Protein AF-A0A4P0Y0G6-F1 (afdb_monomer_lite)

pLDDT: mean 81.82, std 13.0, range [37.47, 97.62]

Radius of gyration: 20.26 Å; chains: 1; bounding box: 36×48×59 Å

Sequence (102 aa):
MQQQHKPHLLRGLNARHIRFIALGSAIGTGLFYGSASAIKAAGPAVLLAYLIGGAAVFIVMRALGEMAVRNPVSGSFGSYAPPVSRATGRVYYRLDLPPLKW

Secondary structure (DSSP, 8-state):
--------------HHHHHHHHHHHHHTHHHHHHHHHHHHHHGGGHHHHHHHHHHHHHHHHHHHHHHHHHS--SS-GGGGSPPPPHHHHHHHTTTTPPP---

InterPro domains:
  IPR004840 Amino acid permease, conserved site [PS00218] (42-72)
  IPR004841 Amino acid permease/SLC12A domain [PF00324] (17-82)

Foldseek 3Di:
DDDPPPPPDDPPDDPVNVVVVVVCVVCDCCCVVVVVVLCVVQPPCSVVVCVVVVVVVVVVVVVLVV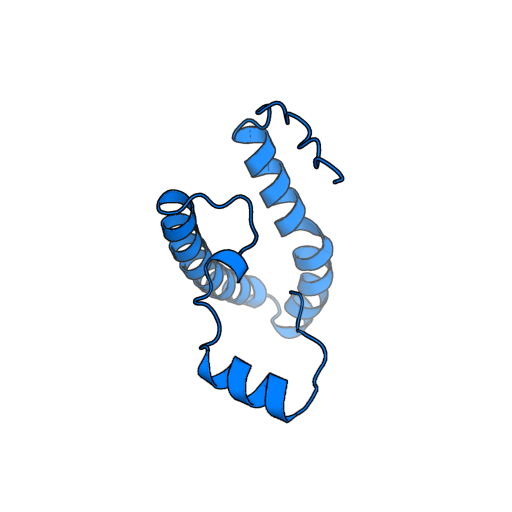VCVVDVDPDDSCVPDDPPDCVVVVVCVVVVPDDPDD

Structure (mmCIF, N/CA/C/O backbone):
data_AF-A0A4P0Y0G6-F1
#
_entry.id   AF-A0A4P0Y0G6-F1
#
loop_
_atom_site.group_PDB
_atom_site.id
_atom_site.type_symbol
_atom_site.label_atom_id
_atom_site.label_alt_id
_atom_site.label_comp_id
_atom_site.label_asym_id
_atom_site.label_entity_id
_atom_site.label_seq_id
_atom_site.pdbx_PDB_ins_code
_atom_site.Cartn_x
_atom_site.Cartn_y
_atom_site.Cartn_z
_atom_site.occupancy
_atom_site.B_iso_or_equiv
_atom_site.auth_seq_id
_atom_site.auth_comp_id
_atom_site.auth_asym_id
_atom_site.auth_atom_id
_atom_site.pdbx_PDB_model_num
ATOM 1 N N . MET A 1 1 ? -7.297 -9.857 42.459 1.00 37.47 1 MET A N 1
ATOM 2 C CA . MET A 1 1 ? -8.038 -9.529 41.221 1.00 37.47 1 MET A CA 1
ATOM 3 C C . MET A 1 1 ? -7.477 -8.220 40.677 1.00 37.47 1 MET A C 1
ATOM 5 O O . MET A 1 1 ? -7.759 -7.178 41.248 1.00 37.47 1 MET A O 1
ATOM 9 N N . GLN A 1 2 ? -6.591 -8.262 39.678 1.00 43.31 2 GLN A N 1
ATOM 10 C CA . GLN A 1 2 ? -6.000 -7.042 39.112 1.00 43.31 2 GLN A CA 1
ATOM 11 C C . GLN A 1 2 ? -6.989 -6.432 38.111 1.00 43.31 2 GLN A C 1
ATOM 13 O O . GLN A 1 2 ? -7.185 -6.956 37.018 1.00 43.31 2 GLN A O 1
ATOM 18 N N . GLN A 1 3 ? -7.660 -5.355 38.516 1.00 51.41 3 GLN A N 1
ATOM 19 C CA . GLN A 1 3 ? -8.500 -4.551 37.636 1.00 51.41 3 GLN A CA 1
ATOM 20 C C . GLN A 1 3 ? -7.590 -3.844 36.621 1.00 51.41 3 GLN A C 1
ATOM 22 O O . GLN A 1 3 ? -6.840 -2.941 36.986 1.00 51.41 3 GLN A O 1
ATOM 27 N N . GLN A 1 4 ? -7.620 -4.264 35.352 1.00 54.91 4 GLN A N 1
ATOM 28 C CA . GLN A 1 4 ? -6.948 -3.537 34.272 1.00 54.91 4 GLN A CA 1
ATOM 29 C C . GLN A 1 4 ? -7.570 -2.143 34.144 1.00 54.91 4 GLN A C 1
ATOM 31 O O . GLN A 1 4 ? -8.647 -1.970 33.572 1.00 54.91 4 GLN A O 1
ATOM 36 N N . HIS A 1 5 ? -6.867 -1.146 34.671 1.00 52.56 5 HIS A N 1
ATOM 37 C CA . HIS A 1 5 ? -7.109 0.266 34.419 1.00 52.56 5 HIS A CA 1
ATOM 38 C C . HIS A 1 5 ? -6.876 0.506 32.918 1.00 52.56 5 HIS A C 1
ATOM 40 O O . HIS A 1 5 ? -5.735 0.623 32.477 1.00 52.56 5 HIS A O 1
ATOM 46 N N . LYS A 1 6 ? -7.932 0.482 32.092 1.00 61.81 6 LYS A N 1
ATOM 47 C CA . LYS A 1 6 ? -7.812 0.861 30.678 1.00 61.81 6 LYS A CA 1
ATOM 48 C C . LYS A 1 6 ? -7.488 2.356 30.649 1.00 61.81 6 LYS A C 1
ATOM 50 O O . LYS A 1 6 ? -8.347 3.133 31.067 1.00 61.81 6 LYS A O 1
ATOM 55 N N . PRO A 1 7 ? -6.290 2.777 30.207 1.00 65.06 7 PRO A N 1
ATOM 56 C CA . PRO A 1 7 ? -5.975 4.194 30.134 1.00 65.06 7 PRO A CA 1
ATOM 57 C C . PRO A 1 7 ? -7.022 4.877 29.251 1.00 65.06 7 PRO A C 1
ATOM 59 O O . PRO A 1 7 ? -7.325 4.411 28.150 1.00 65.06 7 PRO A O 1
ATOM 62 N N . HIS A 1 8 ? -7.625 5.948 29.764 1.00 69.31 8 HIS A N 1
ATOM 63 C CA . HIS A 1 8 ? -8.602 6.737 29.028 1.00 69.31 8 HIS A CA 1
ATOM 64 C C . HIS A 1 8 ? -7.858 7.509 27.932 1.00 69.31 8 HIS A C 1
ATOM 66 O O . HIS A 1 8 ? -7.267 8.557 28.180 1.00 69.31 8 HIS A O 1
ATOM 72 N N . LEU A 1 9 ? -7.802 6.939 26.728 1.00 78.69 9 LEU A N 1
ATOM 73 C CA . LEU A 1 9 ? -7.134 7.568 25.594 1.00 78.69 9 LEU A CA 1
ATOM 74 C C . LEU A 1 9 ? -7.972 8.745 25.095 1.00 78.69 9 LEU A C 1
ATOM 76 O O . LEU A 1 9 ? -9.129 8.581 24.704 1.00 78.69 9 LEU A O 1
ATOM 80 N N . LEU A 1 10 ? -7.364 9.928 25.057 1.00 71.88 10 LEU A N 1
ATOM 81 C CA . LEU A 1 10 ? -7.970 11.104 24.444 1.00 71.88 10 LEU A CA 1
ATOM 82 C C . LEU A 1 10 ? -8.091 10.879 22.932 1.00 71.88 10 LEU A C 1
ATOM 84 O O . LEU A 1 10 ? -7.106 10.608 22.241 1.00 71.88 10 LEU A O 1
ATOM 88 N N . ARG A 1 11 ? -9.308 10.997 22.396 1.00 71.12 11 ARG A N 1
ATOM 89 C CA . ARG A 1 11 ? -9.582 10.855 20.960 1.00 71.12 11 ARG A CA 1
ATOM 90 C C . ARG A 1 11 ? -9.122 12.120 20.210 1.00 71.12 11 ARG A C 1
ATOM 92 O O . ARG A 1 11 ? -9.937 12.948 19.832 1.00 71.12 11 ARG A O 1
ATOM 99 N N . GLY A 1 12 ? -7.807 12.285 20.038 1.00 79.81 12 GLY A N 1
ATOM 100 C CA . GLY A 1 12 ? -7.187 13.492 19.459 1.00 79.81 12 GLY A CA 1
ATOM 101 C C . GLY A 1 12 ? -6.658 13.352 18.023 1.00 79.81 12 GLY A C 1
ATOM 102 O O . GLY A 1 12 ? -6.172 14.324 17.442 1.00 79.81 12 GLY A O 1
ATOM 103 N N . LEU A 1 13 ? -6.721 12.158 17.422 1.00 83.12 13 LEU A N 1
ATOM 104 C CA . LEU A 1 13 ? -6.222 11.945 16.061 1.00 83.12 13 LEU A CA 1
ATOM 105 C C . LEU A 1 13 ? -7.216 12.482 15.024 1.00 83.12 13 LEU A C 1
ATOM 107 O O . LEU A 1 13 ? -8.217 11.850 14.696 1.00 83.12 13 LEU A O 1
ATOM 111 N N . ASN A 1 14 ? -6.911 13.661 14.488 1.00 89.44 14 ASN A N 1
ATOM 112 C CA . ASN A 1 14 ? -7.624 14.226 13.352 1.00 89.44 14 ASN A CA 1
ATOM 113 C C . ASN A 1 14 ? -7.365 13.396 12.075 1.00 89.44 14 ASN A C 1
ATOM 115 O O . ASN A 1 14 ? -6.296 12.801 11.913 1.00 89.44 14 ASN A O 1
ATOM 119 N N . ALA A 1 15 ? -8.303 13.424 11.124 1.00 89.50 15 ALA A N 1
ATOM 120 C CA . ALA A 1 15 ? -8.159 12.813 9.801 1.00 89.50 15 ALA A CA 1
ATOM 121 C C . ALA A 1 15 ? -6.843 13.192 9.097 1.00 89.50 15 ALA A C 1
ATOM 123 O O . ALA A 1 15 ? -6.258 12.366 8.399 1.00 89.50 15 ALA A O 1
ATOM 124 N N . ARG A 1 16 ? -6.339 14.416 9.306 1.00 94.06 16 ARG A N 1
ATOM 125 C CA . ARG A 1 16 ? -5.030 14.846 8.792 1.00 94.06 16 ARG A CA 1
ATOM 126 C C . ARG A 1 16 ? -3.882 14.001 9.352 1.00 94.06 16 ARG A C 1
ATOM 128 O O . ARG A 1 16 ? -3.057 13.532 8.577 1.00 94.06 16 ARG A O 1
ATOM 135 N N . HIS A 1 17 ? -3.840 13.782 10.665 1.00 93.12 17 HIS A N 1
ATOM 136 C CA . HIS A 1 17 ? -2.792 12.980 11.303 1.00 93.12 17 HIS A CA 1
ATOM 137 C C . HIS A 1 17 ? -2.835 11.529 10.819 1.00 93.12 17 HIS A C 1
ATOM 139 O O . HIS A 1 17 ? -1.799 10.968 10.479 1.00 93.12 17 HIS A O 1
ATOM 145 N N . ILE A 1 18 ? -4.037 10.959 10.687 1.00 91.75 18 ILE A N 1
ATOM 146 C CA . ILE A 1 18 ? -4.235 9.597 10.167 1.00 91.75 18 ILE A CA 1
ATOM 147 C C . ILE A 1 18 ? -3.686 9.470 8.738 1.00 91.75 18 ILE A C 1
ATOM 149 O O . ILE A 1 18 ? -2.977 8.516 8.428 1.00 91.75 18 ILE A O 1
ATOM 153 N N . ARG A 1 19 ? -3.961 10.454 7.873 1.00 92.50 19 ARG A N 1
ATOM 154 C CA . ARG A 1 19 ? -3.438 10.475 6.497 1.00 92.50 19 ARG A CA 1
ATOM 155 C C . ARG A 1 19 ? -1.915 10.584 6.467 1.00 92.50 19 ARG A C 1
ATOM 157 O O . ARG A 1 19 ? -1.288 9.873 5.694 1.00 92.50 19 ARG A O 1
ATOM 164 N N . PHE A 1 20 ? -1.315 11.421 7.314 1.00 92.75 20 PHE A N 1
ATOM 165 C CA . PHE A 1 20 ? 0.146 11.529 7.393 1.00 92.75 20 PHE A CA 1
ATOM 166 C C . PHE A 1 20 ? 0.809 10.252 7.913 1.00 92.75 20 PHE A C 1
ATOM 168 O O . PHE A 1 20 ? 1.850 9.872 7.386 1.00 92.75 20 PHE A O 1
ATOM 175 N N . ILE A 1 21 ? 0.194 9.554 8.874 1.00 91.94 21 ILE A N 1
ATOM 176 C CA . ILE A 1 21 ? 0.663 8.235 9.322 1.00 91.94 21 ILE A CA 1
ATOM 177 C C . ILE A 1 21 ? 0.644 7.248 8.149 1.00 91.94 21 ILE A C 1
ATOM 179 O O . ILE A 1 21 ? 1.657 6.614 7.866 1.00 91.94 21 ILE A O 1
ATOM 183 N N . ALA A 1 22 ? -0.474 7.170 7.420 1.00 89.69 22 ALA A N 1
ATOM 184 C CA . ALA A 1 22 ? -0.603 6.279 6.269 1.00 89.69 22 ALA A CA 1
ATOM 185 C C . ALA A 1 22 ? 0.429 6.588 5.168 1.00 89.69 22 ALA A C 1
ATOM 187 O O . ALA A 1 22 ? 1.059 5.671 4.642 1.00 89.69 22 ALA A O 1
ATOM 188 N N . LEU A 1 23 ? 0.644 7.871 4.851 1.00 91.56 23 LEU A N 1
ATOM 189 C CA . LEU A 1 23 ? 1.646 8.302 3.872 1.00 91.56 23 LEU A CA 1
ATOM 190 C C . LEU A 1 23 ? 3.072 7.974 4.326 1.00 91.56 23 LEU A C 1
ATOM 192 O O . LEU A 1 23 ? 3.851 7.457 3.530 1.00 91.56 23 LEU A O 1
ATOM 196 N N . GLY A 1 24 ? 3.408 8.220 5.594 1.00 92.06 24 GLY A N 1
ATOM 197 C CA . GLY A 1 24 ? 4.722 7.891 6.149 1.00 92.06 24 GLY A CA 1
ATOM 198 C C . GLY A 1 24 ? 5.021 6.392 6.082 1.00 92.06 24 GLY A C 1
ATOM 199 O O . GLY A 1 24 ? 6.108 5.998 5.661 1.00 92.06 24 GLY A O 1
ATOM 200 N N . SER A 1 25 ? 4.038 5.550 6.417 1.00 88.44 25 SER A N 1
ATOM 201 C CA . SER A 1 25 ? 4.166 4.093 6.303 1.00 88.44 25 SER A CA 1
ATOM 202 C C . SER A 1 25 ? 4.315 3.625 4.853 1.00 88.44 25 SER A C 1
ATOM 204 O O . SER A 1 25 ? 5.137 2.753 4.584 1.00 88.44 25 SER A O 1
ATOM 206 N N . ALA A 1 26 ? 3.553 4.204 3.918 1.00 86.56 26 ALA A N 1
ATOM 207 C CA . ALA A 1 26 ? 3.605 3.830 2.504 1.00 86.56 26 ALA A CA 1
ATOM 208 C C . ALA A 1 26 ? 4.915 4.261 1.821 1.00 86.56 26 ALA A C 1
ATOM 210 O O . ALA A 1 26 ? 5.467 3.512 1.016 1.00 86.56 26 ALA A O 1
ATOM 211 N N . ILE A 1 27 ? 5.421 5.455 2.146 1.00 89.75 27 ILE A N 1
ATOM 212 C CA . ILE A 1 27 ? 6.637 6.006 1.538 1.00 89.75 27 ILE A CA 1
ATOM 213 C C . ILE A 1 27 ? 7.904 5.345 2.092 1.00 89.75 27 ILE A C 1
ATOM 215 O O . ILE A 1 27 ? 8.863 5.282 1.339 1.00 89.75 27 ILE A O 1
ATOM 219 N N . GLY A 1 28 ? 7.895 4.848 3.342 1.00 83.94 28 GLY A N 1
ATOM 220 C CA . GLY A 1 28 ? 9.046 4.374 4.138 1.00 83.94 28 GLY A CA 1
ATOM 221 C C . GLY A 1 28 ? 10.072 3.456 3.449 1.00 83.94 28 GLY A C 1
ATOM 222 O O . GLY A 1 28 ? 10.678 3.792 2.442 1.00 83.94 28 GLY A O 1
ATOM 223 N N . THR A 1 29 ? 10.385 2.285 4.005 1.00 79.12 29 THR A N 1
ATOM 224 C CA . THR A 1 29 ? 11.402 1.423 3.367 1.00 79.12 29 THR A CA 1
ATOM 225 C C . THR A 1 29 ? 10.875 0.755 2.098 1.00 79.12 29 THR A C 1
ATOM 227 O O . THR A 1 29 ? 11.656 0.499 1.193 1.00 79.12 29 THR A O 1
ATOM 230 N N . GLY A 1 30 ? 9.565 0.516 1.980 1.00 77.62 30 GLY A N 1
ATOM 231 C CA . GLY A 1 30 ? 8.970 -0.216 0.856 1.00 77.62 30 GLY A CA 1
ATOM 232 C C . GLY A 1 30 ? 9.171 0.455 -0.504 1.00 77.62 30 GLY A C 1
ATOM 233 O O . GLY A 1 30 ? 9.607 -0.205 -1.448 1.00 77.62 30 GLY A O 1
ATOM 234 N N . LEU A 1 31 ? 8.916 1.767 -0.602 1.00 85.06 31 LEU A N 1
ATOM 235 C CA . LEU A 1 31 ? 9.136 2.508 -1.842 1.00 85.06 31 LEU A CA 1
ATOM 236 C C . LEU A 1 31 ? 10.633 2.553 -2.167 1.00 85.06 31 LEU A C 1
ATOM 238 O O . LEU A 1 31 ? 11.017 2.154 -3.256 1.00 85.06 31 LEU A O 1
ATOM 242 N N . PHE A 1 32 ? 11.496 2.961 -1.235 1.00 82.31 32 PHE A N 1
ATOM 243 C CA . PHE A 1 32 ? 12.918 3.181 -1.531 1.00 82.31 32 PHE A CA 1
ATOM 244 C C . PHE A 1 32 ? 13.730 1.887 -1.697 1.00 82.31 32 PHE A C 1
ATOM 246 O O . PHE A 1 32 ? 14.475 1.755 -2.668 1.00 82.31 32 PHE A O 1
ATOM 253 N N . TYR A 1 33 ? 13.573 0.916 -0.792 1.00 84.06 33 TYR A N 1
ATOM 254 C CA . TYR A 1 33 ? 14.291 -0.365 -0.840 1.00 84.06 33 TYR A CA 1
ATOM 255 C C . TYR A 1 33 ? 13.841 -1.217 -2.033 1.00 84.06 33 TYR A C 1
ATOM 257 O O . TYR A 1 33 ? 14.667 -1.809 -2.725 1.00 84.06 33 TYR A O 1
ATOM 265 N N . GLY A 1 34 ? 12.532 -1.244 -2.307 1.00 84.69 34 GLY A N 1
ATOM 266 C CA . GLY A 1 34 ? 11.967 -1.982 -3.435 1.00 84.69 34 GLY A CA 1
ATOM 267 C C . GLY A 1 34 ? 12.189 -1.305 -4.790 1.00 84.69 34 GLY A C 1
ATOM 268 O O . GLY A 1 34 ? 12.374 -1.999 -5.787 1.00 84.69 34 GLY A O 1
ATOM 269 N N . SER A 1 35 ? 12.219 0.033 -4.853 1.00 87.19 35 SER A N 1
ATOM 270 C CA . SER A 1 35 ? 12.352 0.743 -6.135 1.00 87.19 35 SER A CA 1
ATOM 271 C C . SER A 1 35 ? 13.685 0.473 -6.814 1.00 87.19 35 SER A C 1
ATOM 273 O O . SER A 1 35 ? 13.701 0.266 -8.020 1.00 87.19 35 SER A O 1
ATOM 275 N N . ALA A 1 36 ? 14.805 0.444 -6.086 1.00 85.06 36 ALA A N 1
ATOM 276 C CA . ALA A 1 36 ? 16.116 0.264 -6.716 1.00 85.06 36 ALA A CA 1
ATOM 277 C C . ALA A 1 36 ? 16.211 -1.065 -7.493 1.00 85.06 36 ALA A C 1
ATOM 279 O O . ALA A 1 36 ? 16.694 -1.099 -8.627 1.00 85.06 36 ALA A O 1
ATOM 280 N N . SER A 1 37 ? 15.701 -2.155 -6.912 1.00 86.38 37 SER A N 1
ATOM 281 C CA . SER A 1 37 ? 15.658 -3.467 -7.565 1.00 86.38 37 SER A CA 1
ATOM 282 C C . SER A 1 37 ? 14.578 -3.538 -8.647 1.00 86.38 37 SER A C 1
ATOM 284 O O . SER A 1 37 ? 14.850 -4.050 -9.734 1.00 86.38 37 SER A O 1
ATOM 286 N N . ALA A 1 38 ? 13.392 -2.974 -8.402 1.00 88.00 38 ALA A N 1
ATOM 287 C CA . ALA A 1 38 ? 12.300 -2.940 -9.375 1.00 88.00 38 ALA A CA 1
ATOM 288 C C . ALA A 1 38 ? 12.663 -2.137 -10.636 1.00 88.00 38 ALA A C 1
ATOM 290 O O . ALA A 1 38 ? 12.412 -2.598 -11.747 1.00 88.00 38 ALA A O 1
ATOM 291 N N . ILE A 1 39 ? 13.310 -0.976 -10.481 1.00 91.00 39 ILE A N 1
ATOM 292 C CA . ILE A 1 39 ? 13.794 -0.141 -11.590 1.00 91.00 39 ILE A CA 1
ATOM 293 C C . ILE A 1 39 ? 14.862 -0.896 -12.385 1.00 91.00 39 ILE A C 1
ATOM 295 O O . ILE A 1 39 ? 14.813 -0.902 -13.612 1.00 91.00 39 ILE A O 1
ATOM 299 N N . LYS A 1 40 ? 15.804 -1.572 -11.713 1.00 90.75 40 LYS A N 1
ATOM 300 C CA . LYS A 1 40 ? 16.847 -2.352 -12.396 1.00 90.75 40 LYS A CA 1
ATOM 301 C C . LYS A 1 40 ? 16.266 -3.522 -13.198 1.00 90.75 40 LYS A C 1
ATOM 303 O O . LYS A 1 40 ? 16.779 -3.828 -14.268 1.00 90.75 40 LYS A O 1
ATOM 308 N N . ALA A 1 41 ? 15.222 -4.172 -12.686 1.00 91.50 41 ALA A N 1
ATOM 309 C CA . ALA A 1 41 ? 14.590 -5.315 -13.340 1.00 91.50 41 ALA A CA 1
ATOM 310 C C . ALA A 1 41 ? 13.649 -4.913 -14.490 1.00 91.50 41 ALA A C 1
ATOM 312 O O . ALA A 1 41 ? 13.666 -5.548 -15.539 1.00 91.50 41 ALA A O 1
ATOM 313 N N . ALA A 1 42 ? 12.825 -3.878 -14.300 1.00 90.00 42 ALA A N 1
ATOM 314 C CA . ALA A 1 42 ? 11.777 -3.493 -15.250 1.00 90.00 42 ALA A CA 1
ATOM 315 C C . ALA A 1 42 ? 12.166 -2.325 -16.177 1.00 90.00 42 ALA A C 1
ATOM 317 O O . ALA A 1 42 ? 11.488 -2.080 -17.177 1.00 90.00 42 ALA A O 1
ATOM 318 N N . GLY A 1 43 ? 13.226 -1.576 -15.861 1.00 88.69 43 GLY A N 1
ATOM 319 C CA . GLY A 1 43 ? 13.611 -0.381 -16.611 1.00 88.69 43 GLY A CA 1
ATOM 320 C C . GLY A 1 43 ? 12.489 0.673 -16.633 1.00 88.69 43 GLY A C 1
ATOM 321 O O . GLY A 1 43 ? 11.756 0.814 -15.652 1.00 88.69 43 GLY A O 1
ATOM 322 N N . PRO A 1 44 ? 12.288 1.407 -17.744 1.00 92.19 44 PRO A N 1
ATOM 323 C CA . PRO A 1 44 ? 11.225 2.414 -17.862 1.00 92.19 44 PRO A CA 1
ATOM 324 C C . PRO A 1 44 ? 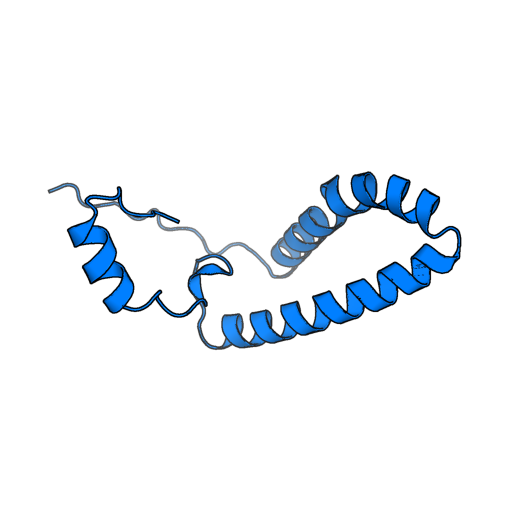9.805 1.862 -17.641 1.00 92.19 44 PRO A C 1
ATOM 326 O O . PRO A 1 44 ? 8.908 2.600 -17.232 1.00 92.19 44 PRO A O 1
ATOM 329 N N . ALA A 1 45 ? 9.598 0.556 -17.856 1.00 94.50 45 ALA A N 1
ATOM 330 C CA . ALA A 1 45 ? 8.311 -0.105 -17.646 1.00 94.50 45 ALA A CA 1
ATOM 331 C C . ALA A 1 45 ? 7.938 -0.260 -16.158 1.00 94.50 45 ALA A C 1
ATOM 333 O O . ALA A 1 45 ? 6.809 -0.644 -15.846 1.00 94.50 45 ALA A O 1
ATOM 334 N N . VAL A 1 46 ? 8.834 0.085 -15.225 1.00 93.19 46 VAL A N 1
ATOM 335 C CA . VAL A 1 46 ? 8.561 0.063 -13.779 1.00 93.19 46 VAL A CA 1
ATOM 336 C C . VAL A 1 46 ? 7.349 0.921 -13.397 1.00 93.19 46 VAL A C 1
ATOM 338 O O . VAL A 1 46 ? 6.613 0.571 -12.479 1.00 93.19 46 VAL A O 1
ATOM 341 N N . LEU A 1 47 ? 7.082 2.005 -14.136 1.00 91.94 47 LEU A N 1
ATOM 342 C CA . LEU A 1 47 ? 5.900 2.845 -13.928 1.00 91.94 47 LEU A CA 1
ATOM 343 C C . LEU A 1 47 ? 4.604 2.065 -14.183 1.00 91.94 47 LEU A C 1
ATOM 345 O O . LEU A 1 47 ? 3.668 2.155 -13.392 1.00 91.94 47 LEU A O 1
ATOM 349 N N . LEU A 1 48 ? 4.565 1.252 -15.244 1.00 94.94 48 LEU A N 1
ATOM 350 C CA . LEU A 1 48 ? 3.423 0.381 -15.536 1.00 94.94 48 LEU A CA 1
ATOM 351 C C . LEU A 1 48 ? 3.279 -0.710 -14.473 1.00 94.94 48 LEU A C 1
ATOM 353 O O . LEU A 1 48 ? 2.167 -0.980 -14.023 1.00 94.94 48 LEU A O 1
ATOM 357 N N . ALA A 1 49 ? 4.393 -1.290 -14.018 1.00 93.00 49 ALA A N 1
ATOM 358 C CA . ALA A 1 49 ? 4.379 -2.274 -12.939 1.00 93.00 49 ALA A CA 1
ATOM 359 C C . ALA A 1 49 ? 3.822 -1.683 -11.629 1.00 93.00 49 ALA A C 1
ATOM 361 O O . ALA A 1 49 ? 2.972 -2.304 -10.990 1.00 93.00 49 ALA A O 1
ATOM 362 N N . TYR A 1 50 ? 4.228 -0.462 -11.262 1.00 91.88 50 TYR A N 1
ATOM 363 C CA . TYR A 1 50 ? 3.683 0.245 -10.100 1.00 91.88 50 TYR A CA 1
ATOM 364 C C . TYR A 1 50 ? 2.215 0.632 -10.273 1.00 91.88 50 TYR A C 1
ATOM 366 O O . TYR A 1 50 ? 1.472 0.574 -9.297 1.00 91.88 50 TYR A O 1
ATOM 374 N N . LEU A 1 51 ? 1.768 0.986 -11.480 1.00 94.81 51 LEU A N 1
ATOM 375 C CA . LEU A 1 51 ? 0.353 1.265 -11.739 1.00 94.81 51 LEU A CA 1
ATOM 376 C C . LEU A 1 51 ? -0.511 0.013 -11.577 1.00 94.81 51 LEU A C 1
ATOM 378 O O . LEU A 1 51 ? -1.533 0.065 -10.896 1.00 94.81 51 LEU A O 1
ATOM 382 N N . ILE A 1 52 ? -0.094 -1.118 -12.149 1.00 96.19 52 ILE A N 1
ATOM 383 C CA . ILE A 1 52 ? -0.836 -2.384 -12.050 1.00 96.19 52 ILE A CA 1
ATOM 384 C C . ILE A 1 52 ? -0.817 -2.904 -10.607 1.00 96.19 52 ILE A C 1
ATOM 386 O O . ILE A 1 52 ? -1.865 -3.236 -10.050 1.00 96.19 52 ILE A O 1
ATOM 390 N N . GLY A 1 53 ? 0.356 -2.923 -9.968 1.00 94.00 53 GLY A N 1
ATOM 391 C CA . GLY A 1 53 ? 0.491 -3.317 -8.565 1.00 94.00 53 GLY A CA 1
ATOM 392 C C . GLY A 1 53 ? -0.290 -2.389 -7.631 1.00 94.00 53 GLY A C 1
ATOM 393 O O . GLY A 1 53 ? -1.010 -2.852 -6.748 1.00 94.00 53 GLY A O 1
ATOM 394 N N . GLY A 1 54 ? -0.226 -1.080 -7.874 1.00 93.62 54 GLY A N 1
ATOM 395 C CA . GLY A 1 54 ? -0.992 -0.067 -7.153 1.00 93.62 54 GLY A CA 1
ATOM 396 C C . GLY A 1 54 ? -2.499 -0.245 -7.320 1.00 93.62 54 GLY A C 1
ATOM 397 O O . GLY A 1 54 ? -3.225 -0.148 -6.335 1.00 93.62 54 GLY A O 1
ATOM 398 N N . ALA A 1 55 ? -2.978 -0.584 -8.520 1.00 97.62 55 ALA A N 1
ATOM 399 C CA . ALA A 1 55 ? -4.387 -0.887 -8.760 1.00 97.62 55 ALA A CA 1
ATOM 400 C C . ALA A 1 55 ? -4.848 -2.123 -7.969 1.00 97.62 55 ALA A C 1
ATOM 402 O O . ALA A 1 55 ? -5.902 -2.085 -7.333 1.00 97.62 55 ALA A O 1
ATOM 403 N N . ALA A 1 56 ? -4.041 -3.188 -7.933 1.00 97.06 56 ALA A N 1
ATOM 404 C CA . ALA A 1 56 ? -4.341 -4.372 -7.127 1.00 97.06 56 ALA A CA 1
ATOM 405 C C . ALA A 1 56 ? -4.417 -4.037 -5.626 1.00 97.06 56 ALA A C 1
ATOM 407 O O . ALA A 1 56 ? -5.391 -4.386 -4.955 1.00 97.06 56 ALA A O 1
ATOM 408 N N . VAL A 1 57 ? -3.435 -3.292 -5.105 1.00 93.44 57 VAL A N 1
ATOM 409 C CA . VAL A 1 57 ? -3.424 -2.834 -3.705 1.00 93.44 57 VAL A CA 1
ATOM 410 C C . VAL A 1 57 ? -4.613 -1.919 -3.407 1.00 93.44 57 VAL A C 1
ATOM 412 O O . VAL A 1 57 ? -5.230 -2.043 -2.349 1.00 93.44 57 VAL A O 1
ATOM 415 N N . PHE A 1 58 ? -4.981 -1.031 -4.332 1.00 94.81 58 PHE A N 1
ATOM 416 C CA . PHE A 1 58 ? -6.130 -0.140 -4.187 1.00 94.81 58 PHE A CA 1
ATOM 417 C C . PHE A 1 58 ? -7.441 -0.915 -4.024 1.00 94.81 58 PHE A C 1
ATOM 419 O O . PHE A 1 58 ? -8.234 -0.580 -3.144 1.00 94.81 58 PHE A O 1
ATOM 426 N N . ILE A 1 59 ? -7.655 -1.971 -4.813 1.00 97.12 59 ILE A N 1
ATOM 427 C CA . ILE A 1 59 ? -8.853 -2.818 -4.705 1.00 97.12 59 ILE A CA 1
ATOM 428 C C . ILE A 1 59 ? -8.919 -3.482 -3.325 1.00 97.12 59 ILE A C 1
ATOM 430 O O . ILE A 1 59 ? -9.954 -3.413 -2.657 1.00 97.12 59 ILE A O 1
ATOM 434 N N . VAL A 1 60 ? -7.810 -4.068 -2.862 1.00 94.88 60 VAL A N 1
ATOM 435 C CA . VAL A 1 60 ? -7.735 -4.705 -1.537 1.00 94.88 60 VAL A CA 1
ATOM 436 C C . VAL A 1 60 ? -7.995 -3.688 -0.426 1.00 94.88 60 VAL A C 1
ATOM 438 O O . VAL A 1 60 ? -8.820 -3.927 0.455 1.00 94.88 60 VAL A O 1
ATOM 441 N N . MET A 1 61 ? -7.341 -2.526 -0.480 1.00 93.44 61 MET A N 1
ATOM 442 C CA . MET A 1 61 ? -7.502 -1.474 0.524 1.00 93.44 61 MET A CA 1
ATOM 443 C C . MET A 1 61 ? -8.927 -0.912 0.538 1.00 93.44 61 MET A C 1
ATOM 445 O O . MET A 1 61 ? -9.458 -0.616 1.606 1.00 93.44 61 MET A O 1
ATOM 449 N N . ARG A 1 62 ? -9.578 -0.801 -0.625 1.00 94.56 62 ARG A N 1
ATOM 450 C CA . ARG A 1 62 ? -10.979 -0.380 -0.717 1.00 94.56 62 ARG A CA 1
ATOM 451 C C . ARG A 1 62 ? -11.910 -1.385 -0.038 1.00 94.56 62 ARG A C 1
ATOM 453 O O . ARG A 1 62 ? -12.751 -0.970 0.755 1.00 94.56 62 ARG A O 1
ATOM 460 N N . ALA A 1 63 ? -11.719 -2.684 -0.273 1.00 94.19 63 ALA A N 1
ATOM 461 C CA . ALA A 1 63 ? -12.497 -3.731 0.391 1.00 94.19 63 ALA A CA 1
ATOM 462 C C . ALA A 1 63 ? -12.278 -3.741 1.916 1.00 94.19 63 ALA A C 1
ATOM 464 O O . ALA A 1 63 ? -13.237 -3.817 2.686 1.00 94.19 63 ALA A O 1
ATOM 465 N N . LEU A 1 64 ? -11.026 -3.600 2.367 1.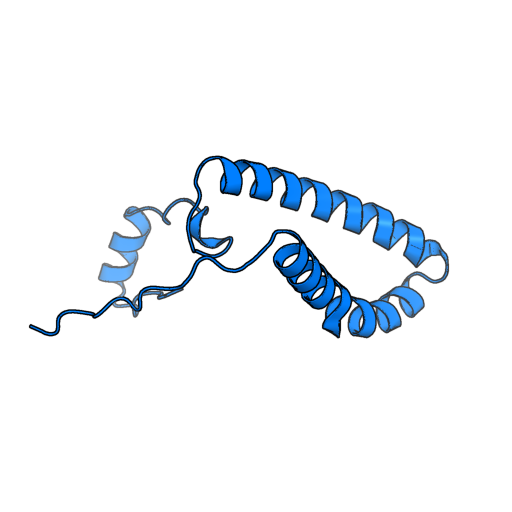00 91.88 64 LEU A N 1
ATOM 466 C CA . LEU A 1 64 ? -10.696 -3.479 3.792 1.00 91.88 64 LEU A CA 1
ATOM 467 C C . LEU A 1 64 ? -11.292 -2.211 4.414 1.00 91.88 64 LEU A C 1
ATOM 469 O O . LEU A 1 64 ? -11.797 -2.258 5.533 1.00 91.88 64 LEU A O 1
ATOM 473 N N . GLY A 1 65 ? -11.287 -1.094 3.686 1.00 91.19 65 GLY A N 1
ATOM 474 C CA . GLY A 1 65 ? -11.907 0.158 4.111 1.00 91.19 65 GLY A CA 1
ATOM 475 C C . GLY A 1 65 ? -13.415 0.020 4.316 1.00 91.19 65 GLY A C 1
ATOM 476 O O . GLY A 1 65 ? -13.933 0.469 5.337 1.00 91.19 65 GLY A O 1
ATOM 477 N N . GLU A 1 66 ? -14.118 -0.660 3.406 1.00 93.81 66 GLU A N 1
ATOM 478 C CA . GLU A 1 66 ? -15.547 -0.956 3.580 1.00 93.81 66 GLU A CA 1
ATOM 479 C C . GLU A 1 66 ? -15.812 -1.801 4.831 1.00 93.81 66 GLU A C 1
ATOM 481 O O . GLU A 1 66 ? -16.752 -1.523 5.578 1.00 93.81 66 GLU A O 1
ATOM 486 N N . MET A 1 67 ? -14.971 -2.805 5.097 1.00 92.56 67 MET A N 1
ATOM 487 C CA . MET A 1 67 ? -15.075 -3.620 6.311 1.00 92.56 67 MET A CA 1
ATOM 488 C C . MET A 1 67 ? -14.790 -2.809 7.580 1.00 92.56 67 MET A C 1
ATOM 490 O O . MET A 1 67 ? -15.521 -2.950 8.560 1.00 92.56 67 MET A O 1
ATOM 494 N N . ALA A 1 68 ? -13.791 -1.925 7.548 1.00 89.75 68 ALA A N 1
ATOM 495 C CA . ALA A 1 68 ? -13.412 -1.092 8.684 1.00 89.75 68 ALA A CA 1
ATOM 496 C C . ALA A 1 68 ? -14.454 -0.030 9.042 1.00 89.75 68 ALA A C 1
ATOM 498 O O . ALA A 1 68 ? -14.633 0.289 10.217 1.00 89.75 68 ALA A O 1
ATOM 499 N N . VAL A 1 69 ? -15.171 0.495 8.046 1.00 90.38 69 VAL A N 1
ATOM 500 C CA . VAL A 1 69 ? -16.296 1.410 8.280 1.00 90.38 69 VAL A CA 1
ATOM 501 C C . VAL A 1 69 ? -17.503 0.661 8.850 1.00 90.38 69 VAL A C 1
ATOM 503 O O . VAL A 1 69 ? -18.164 1.178 9.747 1.00 90.38 69 VAL A O 1
ATOM 506 N N . ARG A 1 70 ? -17.790 -0.553 8.359 1.00 89.94 70 ARG A N 1
ATOM 507 C CA . ARG A 1 70 ? -18.929 -1.364 8.828 1.00 89.94 70 ARG A CA 1
ATOM 508 C C . ARG A 1 70 ? -18.723 -1.913 10.242 1.00 89.94 70 ARG A C 1
ATOM 510 O O . ARG A 1 70 ? -19.655 -1.881 11.037 1.00 89.94 70 ARG A O 1
ATOM 517 N N . ASN A 1 71 ? -17.525 -2.405 10.554 1.00 86.62 71 ASN A N 1
ATOM 518 C CA . ASN A 1 71 ? -17.183 -2.995 11.849 1.00 86.62 71 ASN A CA 1
ATOM 519 C C . ASN A 1 71 ? -15.928 -2.321 12.423 1.00 86.62 71 ASN A C 1
ATOM 521 O O . ASN A 1 71 ? -14.826 -2.853 12.272 1.00 86.62 71 ASN A O 1
ATOM 525 N N . PRO A 1 72 ? -16.064 -1.157 13.081 1.00 84.31 72 PRO A N 1
ATOM 526 C CA . PRO A 1 72 ? -14.920 -0.409 13.583 1.00 84.31 72 PRO A CA 1
ATOM 527 C C . PRO A 1 72 ? -14.294 -1.124 14.785 1.00 84.31 72 PRO A C 1
ATOM 529 O O . PRO A 1 72 ? -14.707 -0.943 15.931 1.00 84.31 72 PRO A O 1
ATOM 532 N N . VAL A 1 73 ? -13.270 -1.933 14.525 1.00 84.38 73 VAL A N 1
ATOM 533 C CA . VAL A 1 73 ? -12.446 -2.572 15.555 1.00 84.38 73 VAL A CA 1
ATOM 534 C C 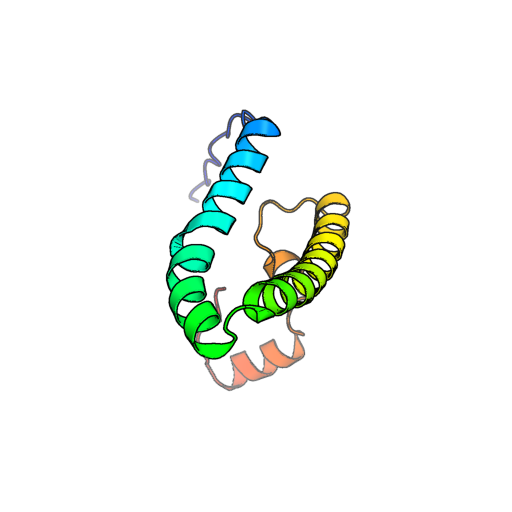. VAL A 1 73 ? -11.140 -1.804 15.726 1.00 84.38 73 VAL A C 1
ATOM 536 O O . VAL A 1 73 ? -10.498 -1.412 14.755 1.00 84.38 73 VAL A O 1
ATOM 539 N N . SER A 1 74 ? -10.696 -1.611 16.968 1.00 78.31 74 SER A N 1
ATOM 540 C CA . SER A 1 74 ? -9.381 -1.034 17.288 1.00 78.31 74 SER A CA 1
ATOM 541 C C . SER A 1 74 ? -8.243 -2.060 17.134 1.00 78.31 74 SER A C 1
ATOM 543 O O . SER A 1 74 ? -7.347 -2.122 17.973 1.00 78.31 74 SER A O 1
ATOM 545 N N . GLY A 1 75 ? -8.328 -2.905 16.101 1.00 80.62 75 GLY A N 1
ATOM 546 C CA . GLY A 1 75 ? -7.410 -4.004 15.791 1.00 80.62 75 GLY A CA 1
ATOM 547 C C . GLY A 1 75 ? -6.741 -3.849 14.420 1.00 80.62 75 GLY A C 1
ATOM 548 O O . GLY A 1 75 ? -6.921 -2.845 13.736 1.00 80.62 75 GLY A O 1
ATOM 549 N N . SER A 1 76 ? -5.942 -4.842 14.023 1.00 83.81 76 SER A N 1
ATOM 550 C CA . SER A 1 76 ? -5.247 -4.874 12.724 1.00 83.81 76 SER A CA 1
ATOM 551 C C . SER A 1 76 ? -6.119 -5.525 11.640 1.00 83.81 76 SER A C 1
ATOM 553 O O . SER A 1 76 ? -7.210 -6.019 11.917 1.00 83.81 76 SER A O 1
ATOM 555 N N . PHE A 1 77 ? -5.622 -5.595 10.402 1.00 79.69 77 PHE A N 1
ATOM 556 C CA . PHE A 1 77 ? -6.281 -6.296 9.295 1.00 79.69 77 PHE A CA 1
ATOM 557 C C . PHE A 1 77 ? -6.682 -7.739 9.652 1.00 79.69 77 PHE A C 1
ATOM 559 O O . PHE A 1 77 ? -7.739 -8.202 9.234 1.00 79.69 77 PHE A O 1
ATOM 566 N N . GLY A 1 78 ? -5.894 -8.426 10.490 1.00 83.75 78 GLY A N 1
ATOM 567 C CA . GLY A 1 78 ? -6.202 -9.778 10.973 1.00 83.75 78 GLY A CA 1
ATOM 568 C C . GLY A 1 78 ? -7.471 -9.875 11.828 1.00 83.75 78 GLY A C 1
ATOM 569 O O . GLY A 1 78 ? -8.078 -10.936 11.889 1.00 83.75 78 GLY A O 1
ATOM 570 N N . SER A 1 79 ? -7.933 -8.776 12.432 1.00 85.31 79 SER A N 1
ATOM 571 C CA . SER A 1 79 ? -9.176 -8.755 13.215 1.00 85.31 79 SER A CA 1
ATOM 572 C C . SER A 1 79 ? -10.435 -8.894 12.353 1.00 85.31 79 SER A C 1
ATOM 574 O O . SER A 1 79 ? -11.493 -9.216 12.886 1.00 85.31 79 SER A O 1
ATOM 576 N N . TYR A 1 80 ? -10.328 -8.679 11.037 1.00 83.56 80 TYR A N 1
ATOM 577 C CA . TYR A 1 80 ? -11.410 -8.936 10.081 1.00 83.56 80 TYR A CA 1
ATOM 578 C C . TYR A 1 80 ? -11.392 -10.370 9.536 1.00 83.56 80 TYR A C 1
ATOM 580 O O . TYR A 1 80 ? -12.324 -10.765 8.835 1.00 83.56 80 TYR A O 1
ATOM 588 N N . ALA A 1 81 ? -10.351 -11.155 9.834 1.00 83.62 81 ALA A N 1
ATOM 589 C CA . ALA A 1 81 ? -10.295 -12.542 9.408 1.00 83.62 81 ALA A CA 1
ATOM 590 C C . ALA A 1 81 ? -11.317 -13.371 10.204 1.00 83.62 81 ALA A C 1
ATOM 592 O O . ALA A 1 81 ? -11.414 -13.227 11.428 1.00 83.62 81 ALA A O 1
ATOM 593 N N . PRO A 1 82 ? -12.079 -14.258 9.541 1.00 77.44 82 PRO A N 1
ATOM 594 C CA . PRO A 1 82 ? -12.958 -15.168 10.251 1.00 77.44 82 PRO A CA 1
ATOM 595 C C . PRO A 1 82 ? -12.125 -16.038 11.206 1.00 77.44 82 PRO A C 1
ATOM 597 O O . PRO A 1 82 ? -11.042 -16.494 10.823 1.00 77.44 82 PRO A O 1
ATOM 600 N N . PRO A 1 83 ? -12.609 -16.290 12.436 1.00 71.88 83 PRO A N 1
ATOM 601 C CA . PRO A 1 83 ? -11.922 -17.157 13.380 1.00 71.88 83 PRO A CA 1
ATOM 602 C C . PRO A 1 83 ? -11.599 -18.495 12.719 1.00 71.88 83 PRO A C 1
ATOM 604 O O . PRO A 1 83 ? -12.497 -19.158 12.189 1.00 71.88 83 PRO A O 1
ATOM 607 N N . VAL A 1 84 ? -10.323 -18.894 12.748 1.00 72.69 84 VAL A N 1
ATOM 608 C CA . VAL A 1 84 ? -9.924 -20.204 12.230 1.00 72.69 84 VAL A CA 1
ATOM 609 C C . VAL A 1 84 ? -10.721 -21.262 13.000 1.00 72.69 84 VAL A C 1
ATOM 611 O O . VAL A 1 84 ? -10.746 -21.283 14.231 1.00 72.69 84 VAL A O 1
ATOM 614 N N . SER A 1 85 ? -11.499 -22.046 12.257 1.00 69.75 85 SER A N 1
ATOM 615 C CA . SER A 1 85 ? -12.610 -22.852 12.765 1.00 69.75 85 SER A CA 1
ATOM 616 C C . SER A 1 85 ? -12.249 -23.698 13.994 1.00 69.75 85 SER A C 1
ATOM 618 O O . SER A 1 85 ? -11.170 -24.281 14.085 1.00 69.75 85 SER A O 1
ATOM 620 N N . ARG A 1 86 ? -13.209 -23.852 14.916 1.00 59.84 86 ARG A N 1
ATOM 621 C CA . ARG A 1 86 ? -13.123 -24.675 16.141 1.00 59.84 86 ARG A CA 1
ATOM 622 C C . ARG A 1 86 ? -12.748 -26.150 15.895 1.00 59.84 86 ARG A C 1
ATOM 624 O O . ARG A 1 86 ? -12.391 -26.849 16.842 1.00 59.84 86 ARG A O 1
ATOM 631 N N . ALA A 1 87 ? -12.792 -26.625 14.647 1.00 60.56 87 ALA A N 1
ATOM 632 C CA . ALA A 1 87 ? -12.236 -27.921 14.254 1.00 60.56 87 ALA A CA 1
ATOM 633 C C . ALA A 1 87 ? -10.700 -27.956 14.371 1.00 60.56 87 ALA A C 1
ATOM 635 O O . ALA A 1 87 ? -10.157 -28.930 14.888 1.00 60.56 87 ALA A O 1
ATOM 636 N N . THR A 1 88 ? -10.017 -26.869 13.999 1.00 62.91 88 THR A N 1
ATOM 637 C CA . THR A 1 88 ? -8.567 -26.704 14.175 1.00 62.91 88 THR A CA 1
ATOM 638 C C . THR A 1 88 ? -8.205 -26.669 15.654 1.00 62.91 88 THR A C 1
ATOM 640 O O . THR A 1 88 ? -7.278 -27.356 16.059 1.00 62.91 88 THR A O 1
ATOM 643 N N . GLY A 1 89 ? -8.996 -25.990 16.494 1.00 61.75 89 GLY A N 1
ATOM 644 C CA . GLY A 1 89 ? -8.811 -26.025 17.950 1.00 61.75 89 GLY A CA 1
ATOM 645 C C . GLY A 1 89 ? -8.752 -27.460 18.483 1.00 61.75 89 GLY A C 1
ATOM 646 O O . GLY A 1 89 ? -7.793 -27.828 19.151 1.00 61.75 89 GLY A O 1
ATOM 647 N N . ARG A 1 90 ? -9.707 -28.316 18.091 1.00 65.38 90 ARG A N 1
ATOM 648 C CA . ARG A 1 90 ? -9.761 -29.724 18.530 1.00 65.38 90 ARG A CA 1
ATOM 649 C C . ARG A 1 90 ? -8.532 -30.555 18.133 1.00 65.38 90 ARG A C 1
ATOM 651 O O . ARG A 1 90 ? -8.208 -31.511 18.832 1.00 65.38 90 ARG A O 1
ATOM 658 N N . VAL A 1 91 ? -7.864 -30.197 17.036 1.00 66.62 91 VAL A N 1
ATOM 659 C CA . VAL A 1 91 ? -6.606 -30.817 16.583 1.00 66.62 91 VAL A CA 1
ATOM 660 C C . VAL A 1 91 ? -5.407 -30.252 17.352 1.00 66.62 91 VAL A C 1
ATOM 662 O O . VAL A 1 91 ? -4.521 -31.010 17.729 1.00 66.62 91 VAL A O 1
ATOM 665 N N . TYR A 1 92 ? -5.413 -28.957 17.671 1.00 68.69 92 TYR A N 1
ATOM 666 C CA . TYR A 1 92 ? -4.368 -28.308 18.469 1.00 68.69 92 TYR A CA 1
ATOM 667 C C . TYR A 1 92 ? -4.312 -28.831 19.907 1.00 68.69 92 TYR A C 1
ATOM 669 O O . TYR A 1 92 ? -3.230 -29.159 20.381 1.00 68.69 92 TYR A O 1
ATOM 677 N N . TYR A 1 93 ? -5.462 -29.015 20.566 1.00 67.00 93 TYR A N 1
ATOM 678 C CA . TYR A 1 93 ? -5.506 -29.629 21.905 1.00 67.00 93 TYR A CA 1
ATOM 679 C C . TYR A 1 93 ? -5.134 -31.121 21.885 1.00 67.00 93 TYR A C 1
ATOM 681 O O . TYR A 1 93 ? -4.803 -31.685 22.920 1.00 67.00 93 TYR A O 1
ATOM 689 N N . ARG A 1 94 ? -5.210 -31.780 20.718 1.00 72.44 94 ARG A N 1
ATOM 690 C CA . ARG A 1 94 ? -4.810 -33.186 20.544 1.00 72.44 94 ARG A CA 1
ATOM 691 C C . ARG A 1 94 ? -3.304 -33.339 20.292 1.00 72.44 94 ARG A C 1
ATOM 693 O O . ARG A 1 94 ? -2.765 -34.408 20.546 1.00 72.44 94 ARG A O 1
ATOM 700 N N . LEU A 1 95 ? -2.646 -32.297 19.789 1.00 77.81 95 LEU A N 1
ATOM 701 C CA . LEU A 1 95 ? -1.221 -32.289 19.446 1.00 77.81 95 LEU A CA 1
ATOM 702 C C . LEU A 1 95 ? -0.366 -31.456 20.422 1.00 77.81 95 LEU A C 1
ATOM 704 O O . LEU A 1 95 ? 0.809 -31.245 20.148 1.00 77.81 95 LEU A O 1
ATOM 708 N N . ASP A 1 96 ? -0.958 -30.979 21.524 1.00 77.50 96 ASP A N 1
ATOM 709 C CA . ASP A 1 96 ? -0.315 -30.195 22.595 1.00 77.50 96 ASP A CA 1
ATOM 710 C C . ASP A 1 96 ? 0.563 -29.034 22.082 1.00 77.50 96 ASP A C 1
ATOM 712 O O . ASP A 1 96 ? 1.629 -28.712 22.609 1.00 77.50 96 ASP A O 1
ATOM 716 N N . LEU A 1 97 ? 0.128 -28.405 20.983 1.00 75.81 97 LEU A N 1
ATOM 717 C CA . LEU A 1 97 ? 0.829 -27.267 20.400 1.00 75.81 97 LEU A CA 1
ATOM 718 C C . LEU A 1 97 ? 0.540 -26.002 21.217 1.00 75.81 97 LEU A C 1
ATOM 720 O O . LEU A 1 97 ? -0.622 -25.739 21.550 1.00 75.81 97 LEU A O 1
ATOM 724 N N . PRO A 1 98 ? 1.561 -25.167 21.485 1.00 71.75 98 PRO A N 1
ATOM 725 C CA . PRO A 1 98 ? 1.363 -23.908 22.183 1.00 71.75 98 PRO A CA 1
ATOM 726 C C . PRO A 1 98 ? 0.360 -23.032 21.4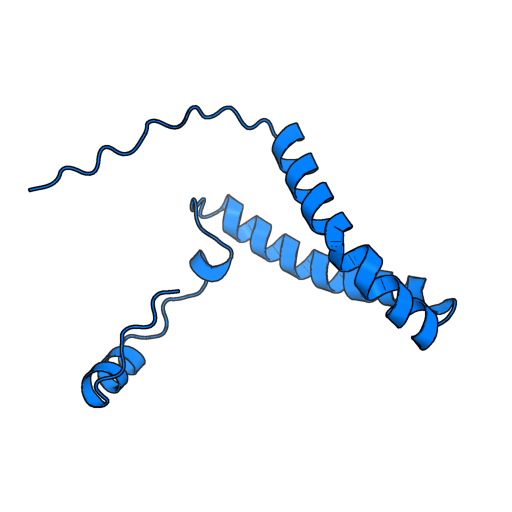16 1.00 71.75 98 PRO A C 1
ATOM 728 O O . PRO A 1 98 ? 0.386 -22.995 20.180 1.00 71.75 98 PRO A O 1
ATOM 731 N N . PRO A 1 99 ? -0.534 -22.313 22.118 1.00 65.06 99 PRO A N 1
ATOM 732 C CA . PRO A 1 99 ? -1.567 -21.520 21.468 1.00 65.06 99 PRO A CA 1
ATOM 733 C C . PRO A 1 99 ? -0.929 -20.453 20.574 1.00 65.06 99 PRO A C 1
ATOM 735 O O . PRO A 1 99 ? -0.104 -19.659 21.038 1.00 65.06 99 PRO A O 1
ATOM 738 N N . LEU A 1 100 ? -1.328 -20.415 19.296 1.00 69.56 100 LEU A N 1
ATOM 739 C CA . LEU A 1 100 ? -0.952 -19.322 18.399 1.00 69.56 100 LEU A CA 1
ATOM 740 C C . LEU A 1 100 ? -1.664 -18.048 18.844 1.00 69.56 100 LEU A C 1
ATOM 742 O O . LEU A 1 100 ? -2.832 -17.809 18.548 1.00 69.56 100 LEU A O 1
ATOM 746 N N . LYS A 1 101 ? -0.913 -17.248 19.587 1.00 58.78 101 LYS A N 1
ATOM 747 C CA . LYS A 1 101 ? -1.178 -15.850 19.899 1.00 58.78 101 LYS A CA 1
ATOM 748 C C . LYS A 1 101 ? -0.666 -15.007 18.727 1.00 58.78 101 LYS A C 1
ATOM 750 O O . LYS A 1 101 ? 0.523 -14.703 18.679 1.00 58.78 101 LYS A O 1
ATOM 755 N N . TRP A 1 102 ? -1.541 -14.700 17.771 1.00 62.56 102 TRP A N 1
ATOM 756 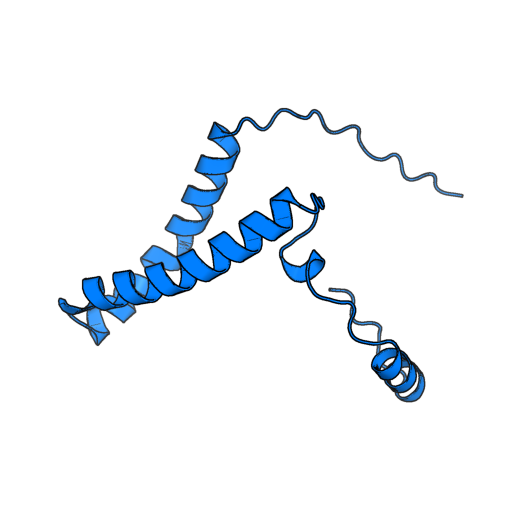C CA . TRP A 1 102 ? -1.336 -13.594 16.830 1.00 62.56 102 TRP A CA 1
ATOM 757 C C . TRP A 1 102 ? -2.045 -12.356 17.366 1.00 62.56 102 TRP A C 1
ATOM 759 O O . TRP A 1 102 ? -3.216 -12.504 17.787 1.00 62.56 102 TRP A O 1
#

Organism: Klebsiella pneumoniae (NCBI:txid573)